Protein AF-A0AAW0KD72-F1 (afdb_monomer_lite)

Secondary structure (DSSP, 8-state):
----EEE-TT-SSSEEETTTTTB-TT-

Foldseek 3Di:
DPQPFDAQPVNPRGTAGVVVVRHDPVD

InterPro domains:
  IPR002653 Zinc finger, A20-type [PF01754] (6-27)
  IPR002653 Zinc finger, A20-type [PS51036] (2-27)

Radius of gyration: 7.97 Å; chains: 1; bounding box: 18×12×22 Å

Organism: Quercus suber (NCBI:txid58331)

Structure (mmCIF, N/CA/C/O backbone):
data_AF-A0AAW0KD72-F1
#
_entry.id   AF-A0AAW0KD72-F1
#
loop_
_atom_site.group_PDB
_atom_site.id
_atom_site.type_symbol
_atom_site.label_atom_id
_atom_site.label_alt_id
_atom_site.label_comp_id
_atom_site.label_asym_id
_atom_site.label_entity_id
_atom_site.label_seq_id
_atom_site.pdbx_PDB_ins_code
_atom_site.Cartn_x
_atom_site.Cartn_y
_atom_site.Cartn_z
_atom_site.occupancy
_atom_site.B_iso_or_equiv
_atom_site.auth_seq_id
_atom_site.auth_comp_id
_atom_site.auth_asym_id
_atom_site.auth_atom_id
_atom_site.pdbx_PDB_model_num
ATOM 1 N N . MET A 1 1 ? -13.917 3.360 -16.579 1.00 51.31 1 MET A N 1
ATOM 2 C CA . MET A 1 1 ? -13.062 2.341 -15.933 1.00 51.31 1 MET A CA 1
ATOM 3 C C . MET A 1 1 ? -13.358 2.402 -14.442 1.00 51.31 1 MET A C 1
ATOM 5 O O . MET A 1 1 ? -13.026 3.400 -13.819 1.00 51.31 1 MET A O 1
ATOM 9 N N . LYS A 1 2 ? -14.106 1.438 -13.893 1.00 53.28 2 LYS A N 1
ATOM 10 C CA . LYS A 1 2 ? -14.417 1.389 -12.457 1.00 53.28 2 LYS A CA 1
ATOM 11 C C . LYS A 1 2 ? -13.204 0.765 -11.777 1.00 53.28 2 LYS A C 1
ATOM 13 O O . LYS A 1 2 ? -13.024 -0.443 -11.842 1.00 53.28 2 LYS A O 1
ATOM 18 N N . MET A 1 3 ? -12.321 1.608 -11.247 1.00 60.81 3 MET A N 1
ATOM 19 C CA . MET A 1 3 ? -11.203 1.140 -10.438 1.00 60.81 3 MET A CA 1
ATOM 20 C C . MET A 1 3 ? -11.802 0.714 -9.098 1.00 60.81 3 MET A C 1
ATOM 22 O O . MET A 1 3 ? -12.106 1.563 -8.262 1.00 60.81 3 MET A O 1
ATOM 26 N N . ASP A 1 4 ? -12.076 -0.581 -8.941 1.00 68.94 4 ASP A N 1
ATOM 27 C CA . ASP A 1 4 ? -12.562 -1.153 -7.68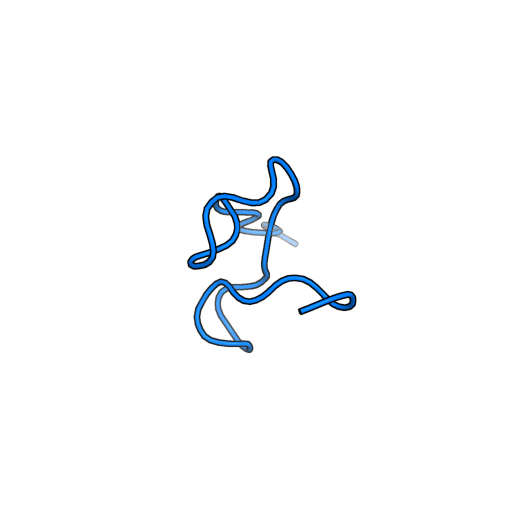4 1.00 68.94 4 ASP A CA 1
ATOM 28 C C . ASP A 1 4 ? -11.392 -1.204 -6.695 1.00 68.94 4 ASP A C 1
ATOM 30 O O . ASP A 1 4 ? -10.725 -2.213 -6.474 1.00 68.94 4 ASP A O 1
ATOM 34 N N . LEU A 1 5 ? -11.061 -0.020 -6.193 1.00 70.44 5 LEU A N 1
ATOM 35 C CA . LEU A 1 5 ? -9.950 0.221 -5.304 1.00 70.44 5 LEU A CA 1
ATOM 36 C C . LEU A 1 5 ? -10.424 -0.133 -3.891 1.00 70.44 5 LEU A C 1
ATOM 38 O O . LEU A 1 5 ? -11.090 0.658 -3.226 1.00 70.44 5 LEU A O 1
ATOM 42 N N . SER A 1 6 ? -10.152 -1.362 -3.468 1.00 84.06 6 SER A N 1
ATOM 43 C CA . SER A 1 6 ? -10.601 -1.889 -2.179 1.00 84.06 6 SER A CA 1
ATOM 44 C C . SER A 1 6 ? -9.438 -1.923 -1.175 1.00 84.06 6 SER A C 1
ATOM 46 O O . SER A 1 6 ? -8.277 -1.920 -1.587 1.00 84.06 6 SER A O 1
ATOM 48 N N . PRO A 1 7 ? -9.695 -1.850 0.146 1.00 86.00 7 P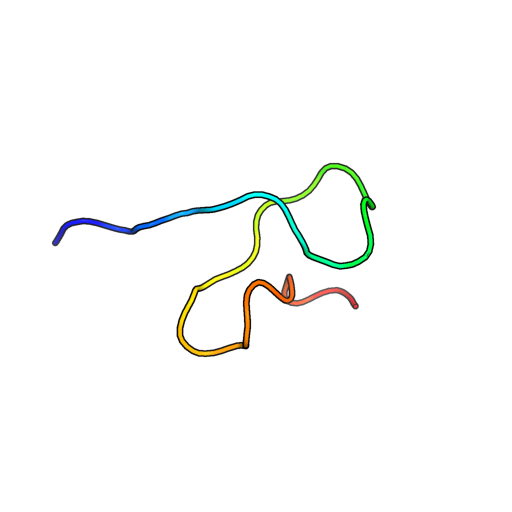RO A N 1
ATOM 49 C CA . PRO A 1 7 ? -8.632 -1.726 1.144 1.00 86.00 7 PRO A CA 1
ATOM 50 C C . PRO A 1 7 ? -7.610 -2.855 1.015 1.00 86.00 7 PRO A C 1
ATOM 52 O O . PRO A 1 7 ? -7.986 -3.995 0.733 1.00 86.00 7 PRO A O 1
ATOM 55 N N . CYS A 1 8 ? -6.326 -2.535 1.200 1.00 90.88 8 CYS A N 1
ATOM 56 C CA . CYS A 1 8 ? -5.264 -3.521 1.069 1.00 90.88 8 CYS A CA 1
ATOM 57 C C . CYS A 1 8 ? -5.494 -4.654 2.081 1.00 90.88 8 CYS A C 1
ATOM 59 O O . CYS A 1 8 ? -5.691 -4.380 3.265 1.00 90.88 8 CYS A O 1
ATOM 61 N N . ALA A 1 9 ? -5.449 -5.912 1.637 1.00 89.31 9 ALA A N 1
ATOM 62 C CA . ALA A 1 9 ? -5.729 -7.091 2.460 1.00 89.31 9 ALA A CA 1
ATOM 63 C C . ALA A 1 9 ? -4.806 -7.192 3.686 1.00 89.31 9 ALA A C 1
ATOM 65 O O . ALA A 1 9 ? -5.195 -7.727 4.719 1.00 89.31 9 ALA A O 1
ATOM 66 N N . ASN A 1 10 ? -3.605 -6.616 3.590 1.00 86.81 10 ASN A N 1
ATOM 67 C CA . ASN A 1 10 ? -2.644 -6.531 4.686 1.00 86.81 10 ASN A CA 1
ATOM 68 C C . ASN A 1 10 ? -3.016 -5.485 5.763 1.00 86.81 10 ASN A C 1
ATOM 70 O O . ASN A 1 10 ? -2.329 -5.360 6.770 1.00 86.81 10 ASN A O 1
ATOM 74 N N . GLY A 1 11 ? -4.060 -4.675 5.553 1.00 87.50 11 GLY A N 1
ATOM 75 C CA . GLY A 1 11 ? -4.491 -3.651 6.511 1.00 8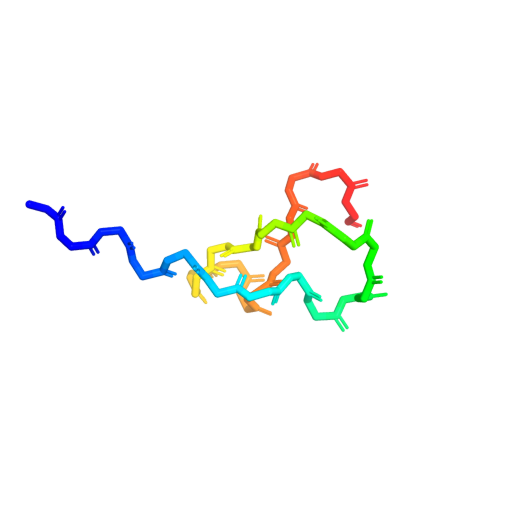7.50 11 GLY A CA 1
ATOM 76 C C . GLY A 1 11 ? -3.520 -2.475 6.656 1.00 87.50 11 GLY A C 1
ATOM 77 O O . GLY A 1 11 ? -3.575 -1.739 7.634 1.00 87.50 11 GLY A O 1
ATOM 78 N N . CYS A 1 12 ? -2.632 -2.260 5.686 1.00 89.38 12 CYS A N 1
ATOM 79 C CA . CYS A 1 12 ? -1.580 -1.241 5.757 1.00 89.38 12 CYS A CA 1
ATOM 80 C C . CYS A 1 12 ? -2.057 0.203 5.486 1.00 89.38 12 CYS A C 1
ATOM 82 O O . CYS A 1 12 ? -1.232 1.110 5.389 1.00 89.38 12 CYS A O 1
ATOM 84 N N . GLY A 1 13 ? -3.367 0.427 5.329 1.00 85.88 13 GLY A N 1
ATOM 85 C CA . GLY A 1 13 ? -3.966 1.749 5.095 1.00 85.88 13 GLY A CA 1
ATOM 86 C C . GLY A 1 13 ? -3.910 2.245 3.647 1.00 85.88 13 GLY A C 1
ATOM 87 O O . GLY A 1 13 ? -4.439 3.310 3.342 1.00 85.88 13 GLY A O 1
ATOM 88 N N . PHE A 1 14 ? -3.307 1.470 2.745 1.00 88.88 14 PHE A N 1
ATOM 89 C CA . PHE A 1 14 ? -3.395 1.692 1.304 1.00 88.88 14 PHE A CA 1
ATOM 90 C C . PHE A 1 14 ? -4.537 0.885 0.707 1.00 88.88 14 PHE A C 1
ATOM 92 O O . PHE A 1 14 ? -5.092 -0.013 1.341 1.00 88.88 14 PHE A O 1
ATOM 99 N N . PHE A 1 15 ? -4.860 1.180 -0.543 1.00 87.81 15 PHE A N 1
ATOM 100 C CA . PHE A 1 15 ? -5.795 0.379 -1.300 1.00 87.81 15 PHE A CA 1
ATOM 101 C C . PHE A 1 15 ? -5.063 -0.582 -2.236 1.00 87.81 15 PHE A C 1
ATOM 103 O O . PHE A 1 15 ? -4.049 -0.229 -2.843 1.00 87.81 15 PHE A O 1
ATOM 110 N N . GLY A 1 16 ? -5.580 -1.800 -2.326 1.00 87.25 16 GLY A N 1
ATOM 111 C CA . GLY A 1 16 ? -5.143 -2.815 -3.266 1.00 87.25 16 GLY A CA 1
ATOM 112 C C . GLY A 1 16 ? -6.076 -2.911 -4.465 1.00 87.25 16 GLY A C 1
ATOM 113 O O . GLY A 1 16 ? -7.205 -2.414 -4.452 1.00 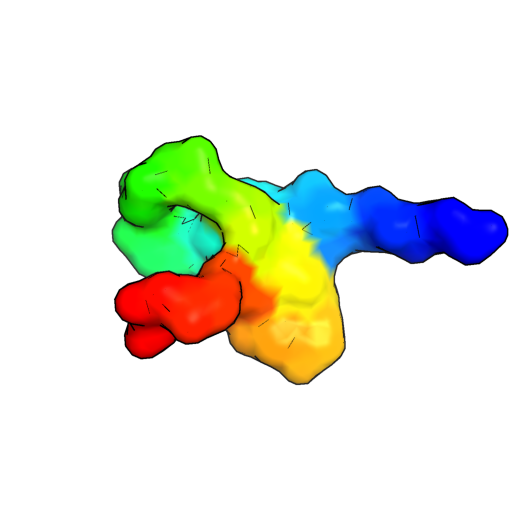87.25 16 GLY A O 1
ATOM 114 N N . MET A 1 17 ? -5.591 -3.562 -5.516 1.00 87.19 17 MET A N 1
ATOM 115 C CA . MET A 1 17 ? -6.415 -3.889 -6.676 1.00 87.19 17 MET A CA 1
ATOM 116 C C . MET A 1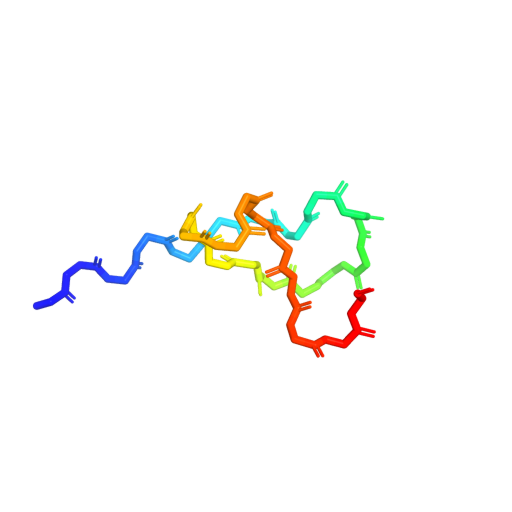 17 ? -7.028 -5.273 -6.498 1.00 87.19 17 MET A C 1
ATOM 118 O O . MET A 1 17 ? -6.420 -6.156 -5.895 1.00 87.19 17 MET A O 1
ATOM 122 N N . VAL A 1 18 ? -8.220 -5.489 -7.046 1.00 84.25 18 VAL A N 1
ATOM 123 C CA . VAL A 1 18 ? -8.876 -6.806 -6.989 1.00 84.25 18 VAL A CA 1
ATOM 124 C C . VAL A 1 18 ? -8.053 -7.860 -7.740 1.00 84.25 18 VAL A C 1
ATOM 126 O O . VAL A 1 18 ? -7.909 -8.979 -7.252 1.00 84.25 18 VAL A O 1
ATOM 129 N N . ASP A 1 19 ? -7.423 -7.487 -8.860 1.00 85.25 19 ASP A N 1
ATOM 130 C CA . ASP A 1 19 ? -6.532 -8.362 -9.638 1.00 85.25 19 ASP A CA 1
ATOM 131 C C . ASP A 1 19 ? -5.342 -8.881 -8.824 1.00 85.25 19 ASP A C 1
ATOM 133 O O . ASP A 1 19 ? -4.921 -10.028 -8.971 1.00 85.25 19 ASP A O 1
ATOM 137 N N . THR A 1 20 ? -4.829 -8.065 -7.903 1.00 83.75 20 THR A N 1
ATOM 138 C CA . THR A 1 20 ? -3.753 -8.443 -6.982 1.00 83.75 20 THR A CA 1
ATOM 139 C C . THR A 1 20 ? -4.294 -9.024 -5.679 1.00 83.75 20 THR A C 1
ATOM 141 O O . THR A 1 20 ? -3.581 -9.047 -4.681 1.00 83.75 20 THR A O 1
ATOM 144 N N . ARG A 1 21 ? -5.542 -9.516 -5.658 1.00 87.19 21 ARG A N 1
ATOM 145 C CA . ARG A 1 21 ? -6.219 -10.069 -4.468 1.00 87.19 21 ARG A CA 1
ATOM 146 C C . ARG A 1 21 ? -6.305 -9.054 -3.337 1.00 87.19 21 ARG A C 1
ATOM 148 O O . ARG A 1 21 ? -6.025 -9.365 -2.181 1.00 87.19 21 ARG A O 1
ATOM 155 N N . ASN A 1 22 ? -6.639 -7.822 -3.693 1.00 88.56 22 ASN A N 1
ATOM 156 C CA . ASN A 1 22 ? -6.658 -6.689 -2.785 1.00 88.56 22 ASN A CA 1
ATOM 157 C C . ASN A 1 22 ? -5.280 -6.398 -2.182 1.00 88.56 22 ASN A C 1
ATOM 159 O O . ASN A 1 22 ? -5.200 -5.758 -1.142 1.00 88.56 22 ASN A O 1
ATOM 163 N N . MET A 1 23 ? -4.180 -6.823 -2.805 1.00 88.25 23 MET A N 1
ATOM 164 C CA . MET A 1 23 ? -2.847 -6.427 -2.366 1.00 88.25 23 MET A CA 1
ATOM 165 C C . MET A 1 23 ? -2.470 -5.084 -2.991 1.00 88.25 23 MET A C 1
ATOM 167 O O . MET A 1 23 ? -2.742 -4.800 -4.158 1.00 88.25 23 MET A O 1
ATOM 171 N N . CYS A 1 24 ? -1.854 -4.232 -2.198 1.00 88.25 24 CYS A N 1
ATOM 172 C CA . CYS A 1 24 ? -1.289 -2.966 -2.622 1.00 88.25 24 CYS A CA 1
ATOM 173 C C . CYS A 1 24 ? 0.131 -3.201 -3.144 1.00 88.25 24 CYS A C 1
ATOM 175 O O . CYS A 1 24 ? 0.804 -4.119 -2.701 1.00 88.25 24 CYS A O 1
ATOM 177 N N . SER A 1 25 ? 0.626 -2.349 -4.042 1.00 84.31 25 SER A N 1
ATOM 178 C CA . SER A 1 25 ? 1.937 -2.527 -4.700 1.00 84.31 25 SER A CA 1
ATOM 179 C C . SER A 1 25 ? 3.151 -2.553 -3.761 1.00 84.31 25 SER A C 1
ATOM 181 O O . SER A 1 25 ? 4.261 -2.849 -4.191 1.00 84.31 25 SER A O 1
ATOM 183 N N . LYS A 1 26 ? 2.955 -2.185 -2.496 1.00 82.06 26 LYS A N 1
ATOM 184 C CA . LYS A 1 26 ? 3.997 -2.082 -1.477 1.00 82.06 26 LYS A CA 1
ATOM 185 C C . LYS A 1 26 ? 4.083 -3.324 -0.577 1.00 82.06 26 LYS A C 1
ATOM 187 O O . LYS A 1 26 ? 5.049 -3.437 0.173 1.00 82.06 26 LYS A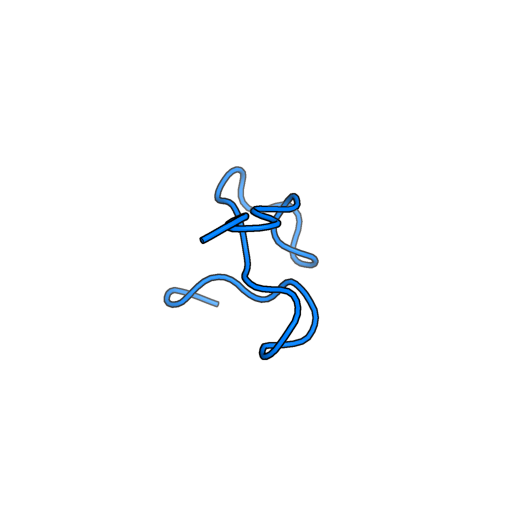 O 1
ATOM 192 N N . CYS A 1 27 ? 3.073 -4.193 -0.597 1.00 79.06 27 CYS A N 1
ATOM 193 C CA . CYS A 1 27 ? 2.987 -5.405 0.220 1.00 79.06 27 CYS A CA 1
ATOM 194 C C . CYS A 1 27 ? 3.108 -6.637 -0.672 1.00 79.06 27 CYS A C 1
ATOM 196 O O . CYS A 1 27 ? 3.790 -7.584 -0.232 1.00 79.06 27 CYS A O 1
#

pLDDT: mean 81.73, std 10.73, range [51.31, 90.88]

Sequence (27 aa):
MKMDLSPCANGCGFFGMVDTRNMCSKC